Protein AF-A0A150GPR0-F1 (afdb_monomer_lite)

InterPro domains:
  IPR004294 Carotenoid oxygenase [PF03055] (39-113)
  IPR004294 Carotenoid oxygenase [PTHR10543] (49-114)

Structure (mmCIF, N/CA/C/O backbone):
data_AF-A0A150GPR0-F1
#
_entry.id   AF-A0A150GPR0-F1
#
loop_
_atom_site.group_PDB
_atom_site.id
_atom_site.type_symbol
_atom_site.label_atom_id
_atom_site.label_alt_id
_atom_site.label_comp_id
_atom_site.label_asym_id
_atom_site.label_entity_id
_atom_site.label_seq_id
_atom_site.pdbx_PDB_ins_code
_atom_site.Cartn_x
_atom_site.Cartn_y
_atom_site.Cartn_z
_atom_site.occupancy
_atom_site.B_iso_or_equiv
_atom_site.auth_seq_id
_atom_site.auth_comp_id
_atom_site.auth_asym_id
_atom_site.auth_atom_id
_atom_site.pdbx_PDB_model_num
ATOM 1 N N . MET A 1 1 ? 17.380 -24.059 -8.959 1.00 31.58 1 MET A N 1
ATOM 2 C CA . MET A 1 1 ? 18.123 -24.096 -10.236 1.00 31.58 1 MET A CA 1
ATOM 3 C C . MET A 1 1 ? 18.513 -22.654 -10.533 1.00 31.58 1 MET A C 1
ATOM 5 O O . MET A 1 1 ? 17.644 -21.879 -10.896 1.00 31.58 1 MET A O 1
ATOM 9 N N . SER A 1 2 ? 19.738 -22.245 -10.190 1.00 33.66 2 SER A N 1
ATOM 10 C CA . SER A 1 2 ? 20.184 -20.847 -10.297 1.00 33.66 2 SER A CA 1
ATOM 11 C C . SER A 1 2 ? 20.481 -20.503 -11.754 1.00 33.66 2 SER A C 1
ATOM 13 O O . SER A 1 2 ? 21.269 -21.196 -12.399 1.00 33.66 2 SER A O 1
ATOM 15 N N . LEU A 1 3 ? 19.843 -19.454 -12.274 1.00 37.53 3 LEU A N 1
ATOM 16 C CA . LEU A 1 3 ? 20.154 -18.920 -13.598 1.00 37.53 3 LEU A CA 1
ATOM 17 C C . LEU A 1 3 ? 21.608 -18.406 -13.619 1.00 37.53 3 LEU A C 1
ATOM 19 O O . LEU A 1 3 ? 22.074 -17.874 -12.608 1.00 37.53 3 LEU A O 1
ATOM 23 N N . PRO A 1 4 ? 22.344 -18.564 -14.732 1.00 45.50 4 PRO A N 1
ATOM 24 C CA . PRO A 1 4 ? 23.693 -18.027 -14.848 1.00 45.50 4 PRO A CA 1
ATOM 25 C C . PRO A 1 4 ? 23.650 -16.493 -14.813 1.00 45.50 4 PRO A C 1
ATOM 27 O O . PRO A 1 4 ? 22.921 -15.867 -15.582 1.00 45.50 4 PRO A O 1
ATOM 30 N N . THR A 1 5 ? 24.439 -15.880 -13.929 1.00 60.53 5 THR A N 1
ATOM 31 C CA . THR A 1 5 ? 24.616 -14.425 -13.885 1.00 60.53 5 THR A CA 1
ATOM 32 C C . THR A 1 5 ? 25.478 -13.977 -15.068 1.00 60.53 5 THR A C 1
ATOM 34 O O . THR A 1 5 ? 26.545 -14.533 -15.334 1.00 60.53 5 THR A O 1
ATOM 37 N N . LEU A 1 6 ? 25.003 -12.983 -15.823 1.00 61.31 6 LEU A N 1
ATOM 38 C CA . LEU A 1 6 ? 25.748 -12.412 -16.949 1.00 61.31 6 LEU A CA 1
ATOM 39 C C . LEU A 1 6 ? 27.077 -11.794 -16.464 1.00 61.31 6 LEU A C 1
ATOM 41 O O . LEU A 1 6 ? 27.114 -11.211 -15.377 1.00 61.31 6 LEU A O 1
ATOM 45 N N . PRO A 1 7 ? 28.162 -11.838 -17.266 1.00 73.25 7 PRO A N 1
ATOM 46 C CA . PRO A 1 7 ? 29.395 -11.125 -16.947 1.00 73.25 7 PRO A CA 1
ATOM 47 C C . PRO A 1 7 ? 29.123 -9.628 -16.753 1.00 73.25 7 PRO A C 1
ATOM 49 O O . PRO A 1 7 ? 28.462 -9.002 -17.585 1.00 73.25 7 PRO A O 1
ATOM 52 N N . ASN A 1 8 ? 29.681 -9.038 -15.692 1.00 75.00 8 ASN A N 1
ATOM 53 C CA . ASN A 1 8 ? 29.441 -7.643 -15.298 1.00 75.00 8 ASN A CA 1
ATOM 54 C C . ASN A 1 8 ? 29.633 -6.636 -16.458 1.00 75.00 8 ASN A C 1
ATOM 56 O O . ASN A 1 8 ? 28.892 -5.664 -16.570 1.00 75.00 8 ASN A O 1
ATOM 60 N N . ALA A 1 9 ? 30.590 -6.882 -17.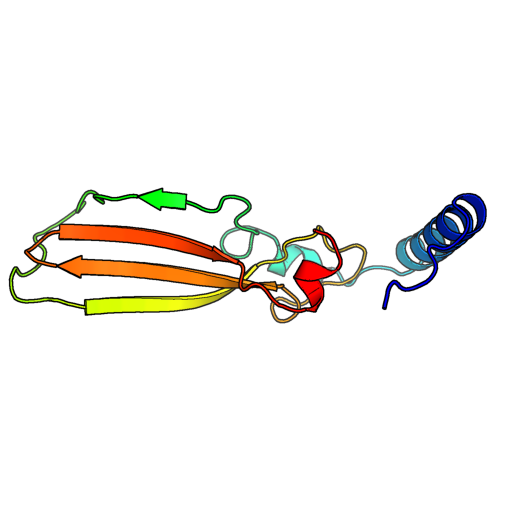360 1.00 78.00 9 ALA A N 1
ATOM 61 C CA . ALA A 1 9 ? 30.852 -6.025 -18.520 1.00 78.00 9 ALA A CA 1
ATOM 62 C C . ALA A 1 9 ? 29.730 -6.055 -19.580 1.00 78.00 9 ALA A C 1
ATOM 64 O O . ALA A 1 9 ? 29.412 -5.025 -20.169 1.00 78.00 9 ALA A O 1
ATOM 65 N N . LEU A 1 10 ? 29.105 -7.216 -19.805 1.00 84.44 10 LEU A N 1
ATOM 66 C CA . LEU A 1 10 ? 28.003 -7.356 -20.761 1.00 84.44 10 LEU A CA 1
ATOM 67 C C . LEU A 1 10 ? 26.714 -6.733 -20.212 1.00 84.44 10 LEU A C 1
ATOM 69 O O . LEU A 1 10 ? 26.000 -6.067 -20.955 1.00 84.44 10 LEU A O 1
ATOM 73 N N . SER A 1 11 ? 26.460 -6.884 -18.907 1.00 79.75 11 SER A N 1
ATOM 74 C CA . SER A 1 11 ? 25.352 -6.203 -18.222 1.00 79.75 11 SER A CA 1
ATOM 75 C C . SER A 1 11 ? 25.478 -4.679 -18.338 1.00 79.75 11 SER A C 1
ATOM 77 O O . SER A 1 11 ? 24.553 -4.014 -18.792 1.00 79.75 11 SER A O 1
ATOM 79 N N . GLN A 1 12 ? 26.663 -4.125 -18.054 1.00 80.38 12 GLN A N 1
ATOM 80 C CA . GLN A 1 12 ? 26.918 -2.685 -18.183 1.00 80.38 12 GLN A CA 1
ATOM 81 C C . GLN A 1 12 ? 26.737 -2.168 -19.619 1.00 80.38 12 GLN A C 1
ATOM 83 O O . GLN A 1 12 ? 26.154 -1.100 -19.809 1.00 80.38 12 GLN A O 1
ATOM 88 N N . LEU A 1 13 ? 27.191 -2.919 -20.631 1.00 88.19 13 LEU A N 1
ATOM 89 C CA . LEU A 1 13 ? 27.010 -2.551 -22.039 1.00 88.19 13 LEU A CA 1
ATOM 90 C C . LEU A 1 13 ? 25.529 -2.553 -22.447 1.00 88.19 13 LEU A C 1
ATOM 92 O O . LEU A 1 13 ? 25.081 -1.631 -23.129 1.00 88.19 13 LEU A O 1
ATOM 96 N N . LEU A 1 14 ? 24.770 -3.565 -22.016 1.00 86.69 14 LEU A N 1
ATOM 97 C CA . LEU A 1 14 ? 23.335 -3.668 -22.283 1.00 86.69 14 LEU A CA 1
ATOM 98 C C . LEU A 1 14 ? 22.552 -2.544 -21.600 1.00 86.69 14 LEU A C 1
ATOM 100 O O . LEU A 1 14 ? 21.737 -1.903 -22.261 1.00 86.69 14 LEU A O 1
ATOM 104 N N . THR A 1 15 ? 22.840 -2.248 -20.330 1.00 82.88 15 THR A N 1
ATOM 105 C CA . THR A 1 15 ? 22.225 -1.127 -19.601 1.00 82.88 15 THR A CA 1
ATOM 106 C C . THR A 1 15 ? 22.535 0.205 -20.278 1.00 82.88 15 THR A C 1
ATOM 108 O O . THR A 1 15 ? 21.627 0.988 -20.543 1.00 82.88 15 THR A O 1
ATOM 111 N N . TRP A 1 16 ? 23.796 0.447 -20.653 1.00 85.06 16 TRP A N 1
ATOM 112 C CA . TRP A 1 16 ? 24.181 1.657 -21.383 1.00 85.06 16 TRP A CA 1
ATOM 113 C C . TRP A 1 16 ? 23.434 1.798 -22.717 1.00 85.06 16 TRP A C 1
ATOM 115 O O . TRP A 1 16 ? 22.962 2.891 -23.050 1.00 85.06 16 TRP A O 1
ATOM 125 N N . PHE A 1 17 ? 23.329 0.710 -23.484 1.00 88.19 17 PHE A N 1
ATOM 126 C CA . PHE A 1 17 ? 22.652 0.701 -24.779 1.00 88.19 17 PHE A CA 1
ATOM 127 C C . PHE A 1 17 ? 21.153 0.971 -24.613 1.00 88.19 17 PHE A C 1
ATOM 129 O O . PHE A 1 17 ? 20.606 1.850 -25.283 1.00 88.19 17 PHE A O 1
ATOM 136 N N . TYR A 1 18 ? 20.515 0.277 -23.669 1.00 80.75 18 TYR A N 1
ATOM 137 C CA . TYR A 1 18 ? 19.105 0.443 -23.335 1.00 80.75 18 TYR A CA 1
ATOM 138 C C . TYR A 1 18 ? 18.791 1.877 -22.899 1.00 80.75 18 TYR A C 1
ATOM 140 O O . TYR A 1 18 ? 17.921 2.524 -23.483 1.00 80.75 18 TYR A O 1
ATOM 148 N N . ASP A 1 19 ? 19.558 2.422 -21.955 1.00 80.00 19 ASP A N 1
ATOM 149 C CA . ASP A 1 19 ? 19.374 3.789 -21.476 1.00 80.00 19 ASP A CA 1
ATOM 150 C C . ASP A 1 19 ? 19.597 4.825 -22.583 1.00 80.00 19 ASP A C 1
ATOM 152 O O . ASP A 1 19 ? 18.958 5.877 -22.604 1.00 80.00 19 ASP A O 1
ATOM 156 N N . SER A 1 20 ? 20.507 4.554 -23.521 1.00 81.25 20 SER A N 1
ATOM 157 C CA . SER A 1 20 ? 20.766 5.448 -24.652 1.00 81.25 20 SER A CA 1
ATOM 158 C C . SER A 1 20 ? 19.570 5.522 -25.601 1.00 81.25 20 SER A C 1
ATOM 160 O O . SER A 1 20 ? 19.196 6.619 -26.018 1.00 81.25 20 SER A O 1
ATOM 162 N N . ILE A 1 21 ? 18.919 4.388 -25.876 1.00 80.69 21 ILE A N 1
ATOM 163 C CA . ILE A 1 21 ? 17.689 4.336 -26.679 1.00 80.69 21 ILE A CA 1
ATOM 164 C C . ILE A 1 21 ? 16.505 4.943 -25.915 1.00 80.69 21 ILE A C 1
ATOM 166 O O . ILE A 1 21 ? 15.728 5.711 -26.491 1.00 80.69 21 ILE A O 1
ATOM 170 N N . ALA A 1 22 ? 16.380 4.659 -24.616 1.00 75.19 22 ALA A N 1
ATOM 171 C CA . ALA A 1 22 ? 15.329 5.221 -23.771 1.00 75.19 22 ALA A CA 1
ATOM 172 C C . ALA A 1 22 ? 15.425 6.754 -23.682 1.00 75.19 22 ALA A C 1
ATOM 174 O O . ALA A 1 22 ? 14.412 7.431 -23.820 1.00 75.19 22 ALA A O 1
ATOM 175 N N . ARG A 1 23 ? 16.638 7.318 -23.548 1.00 71.06 23 ARG A N 1
ATOM 176 C CA . ARG A 1 23 ? 16.876 8.777 -23.569 1.00 71.06 23 ARG A CA 1
ATOM 177 C C . ARG A 1 23 ? 16.571 9.423 -24.920 1.00 71.06 23 ARG A C 1
ATOM 179 O O . ARG A 1 23 ? 16.112 10.563 -24.953 1.00 71.06 23 ARG A O 1
ATOM 186 N N . ALA A 1 24 ? 16.867 8.736 -26.024 1.00 73.81 24 ALA A N 1
ATOM 187 C CA . ALA A 1 24 ? 16.585 9.231 -27.373 1.00 73.81 24 ALA A CA 1
ATOM 188 C C . ALA A 1 24 ? 15.079 9.220 -27.693 1.00 73.81 24 ALA A C 1
ATOM 190 O O . ALA A 1 24 ? 14.594 10.035 -28.482 1.00 73.81 24 ALA A O 1
ATOM 191 N N . SER A 1 25 ? 14.332 8.320 -27.053 1.00 65.94 25 SER A N 1
ATOM 192 C CA . SER A 1 25 ? 12.877 8.256 -27.131 1.00 65.94 25 SER A CA 1
ATOM 193 C C . SER A 1 25 ? 12.275 9.399 -26.310 1.00 65.94 25 SER A C 1
ATOM 195 O O . SER A 1 25 ? 12.533 9.516 -25.118 1.00 65.94 25 SER A O 1
ATOM 197 N N . ARG A 1 26 ? 11.461 10.273 -26.917 1.00 58.06 26 ARG A N 1
ATOM 198 C CA . ARG A 1 26 ? 10.748 11.314 -26.156 1.00 58.06 26 ARG A CA 1
ATOM 199 C C . ARG A 1 26 ? 9.682 10.644 -25.283 1.00 58.06 26 ARG A C 1
ATOM 201 O O . ARG A 1 26 ? 8.730 10.105 -25.852 1.00 58.06 26 ARG A O 1
ATOM 208 N N . PRO A 1 27 ? 9.774 10.680 -23.940 1.00 56.62 27 PRO A N 1
ATOM 209 C CA . PRO A 1 27 ? 8.676 10.198 -23.122 1.00 56.62 27 PRO A CA 1
ATOM 210 C C . PRO A 1 27 ? 7.451 11.072 -23.402 1.00 56.62 27 PRO A C 1
ATOM 212 O O . PRO A 1 27 ? 7.551 12.300 -23.482 1.00 56.62 27 PRO A O 1
ATOM 215 N N . SER A 1 28 ? 6.290 10.435 -23.561 1.00 54.88 28 SER A N 1
ATOM 216 C CA . SER A 1 28 ? 5.012 11.144 -23.516 1.00 54.88 28 SER A CA 1
ATOM 217 C C . SER A 1 28 ? 4.995 12.032 -22.271 1.00 54.88 28 SER A C 1
ATOM 219 O O . SER A 1 28 ? 5.290 11.569 -21.165 1.00 54.88 28 SER A O 1
ATOM 221 N N . MET A 1 29 ? 4.612 13.299 -22.431 1.00 51.44 29 MET A N 1
ATOM 222 C CA . MET A 1 29 ? 4.408 14.220 -21.309 1.00 51.44 29 MET A CA 1
ATOM 223 C C . MET A 1 29 ? 3.394 13.687 -20.277 1.00 51.44 29 MET A C 1
ATOM 225 O O . MET A 1 29 ? 3.374 14.183 -19.152 1.00 51.44 29 MET A O 1
ATOM 229 N N . SER A 1 30 ? 2.590 12.666 -20.617 1.00 56.34 30 SER A N 1
ATOM 230 C CA . SER A 1 30 ? 1.607 12.068 -19.704 1.00 56.34 30 SER A CA 1
ATOM 231 C C . SER A 1 30 ? 2.224 11.346 -18.504 1.00 56.34 30 SER A C 1
ATOM 233 O O . SER A 1 30 ? 1.583 11.284 -17.461 1.00 56.34 30 SER A O 1
ATOM 235 N N . GLY A 1 31 ? 3.471 10.863 -18.589 1.00 60.66 31 GLY A N 1
ATOM 236 C CA . GLY A 1 31 ? 4.104 10.133 -17.480 1.00 60.66 31 GLY A CA 1
ATOM 237 C C . GLY A 1 31 ? 4.286 10.975 -16.212 1.00 60.66 31 GLY A C 1
ATOM 238 O O . GLY A 1 31 ? 4.163 10.462 -15.106 1.00 60.66 31 GLY A O 1
ATOM 239 N N . LYS A 1 32 ? 4.496 12.293 -16.358 1.00 68.00 32 LYS A N 1
ATOM 240 C CA . LYS A 1 32 ? 4.591 13.218 -15.215 1.00 68.00 32 LYS A CA 1
ATOM 241 C C . LYS A 1 32 ? 3.257 13.386 -14.486 1.00 68.00 32 LYS A C 1
ATOM 243 O O . LYS A 1 32 ? 3.255 13.577 -13.275 1.00 68.00 32 LYS A O 1
ATOM 248 N N . ALA A 1 33 ? 2.135 13.309 -15.205 1.00 77.12 33 ALA A N 1
ATOM 249 C CA . ALA A 1 33 ? 0.813 13.463 -14.601 1.00 77.12 33 ALA A CA 1
ATOM 250 C C . ALA A 1 33 ? 0.504 12.316 -13.624 1.00 77.12 33 ALA A C 1
ATOM 252 O O . ALA A 1 33 ? -0.058 12.558 -12.562 1.00 77.12 33 ALA A O 1
ATOM 253 N N . TYR A 1 34 ? 0.943 11.094 -13.943 1.00 84.88 34 TYR A N 1
ATOM 254 C CA . TYR A 1 34 ? 0.680 9.883 -13.153 1.00 84.88 34 TYR A CA 1
ATOM 255 C C . TYR A 1 34 ? 1.710 9.586 -12.058 1.00 84.88 34 TYR A C 1
ATOM 257 O O . TYR A 1 34 ? 1.654 8.521 -11.459 1.00 84.88 34 TYR A O 1
ATOM 265 N N . LEU A 1 35 ? 2.658 10.493 -11.820 1.00 86.94 35 LEU A N 1
ATOM 266 C CA . LEU A 1 35 ? 3.712 10.354 -10.807 1.00 86.94 35 LEU A CA 1
ATOM 267 C C . LEU A 1 35 ? 3.815 11.614 -9.934 1.00 86.94 35 LEU A C 1
ATOM 269 O O . LEU A 1 35 ? 4.872 11.916 -9.387 1.00 86.94 35 LEU A O 1
ATOM 273 N N . SER A 1 36 ? 2.740 12.403 -9.855 1.00 88.69 36 SER A N 1
ATOM 274 C CA . SER A 1 36 ? 2.714 13.668 -9.116 1.00 88.69 36 SER A CA 1
ATOM 275 C C . SER A 1 36 ? 1.427 13.834 -8.310 1.00 88.69 36 SER A C 1
ATOM 277 O O . SER A 1 36 ? 0.400 13.220 -8.614 1.00 88.69 36 SER A O 1
ATOM 279 N N . GLY A 1 37 ? 1.478 14.675 -7.273 1.00 90.12 37 GLY A N 1
ATOM 280 C CA . GLY A 1 37 ? 0.336 14.915 -6.391 1.00 90.12 37 GLY A CA 1
ATOM 281 C C . GLY A 1 37 ? -0.156 13.619 -5.747 1.00 90.12 37 GLY A C 1
ATOM 282 O O . GLY A 1 37 ? 0.641 12.821 -5.271 1.00 90.12 37 GLY A O 1
ATOM 283 N N . ASN A 1 38 ? -1.466 13.378 -5.784 1.00 90.69 38 ASN A N 1
ATOM 284 C CA . ASN A 1 38 ? -2.072 12.161 -5.232 1.00 90.69 38 ASN A CA 1
ATOM 285 C C . ASN A 1 38 ? -1.731 10.872 -6.015 1.00 90.69 38 ASN A C 1
ATOM 287 O O . ASN A 1 38 ? -2.031 9.781 -5.545 1.00 90.69 38 ASN A O 1
ATOM 291 N N . PHE A 1 39 ? -1.144 10.986 -7.211 1.00 89.94 39 PHE A N 1
ATOM 292 C CA . PHE A 1 39 ? -0.624 9.848 -7.979 1.00 89.94 39 PHE A CA 1
ATOM 293 C C . PHE A 1 39 ? 0.880 9.641 -7.767 1.00 89.94 39 PHE A C 1
ATOM 295 O O . PHE A 1 39 ? 1.473 8.781 -8.412 1.00 89.94 39 PHE A O 1
ATOM 302 N N . ALA A 1 40 ? 1.520 10.453 -6.921 1.00 91.44 40 ALA A N 1
ATOM 303 C CA . ALA A 1 40 ? 2.913 10.233 -6.573 1.00 91.44 40 ALA A CA 1
ATOM 304 C C . ALA A 1 40 ? 3.074 8.886 -5.843 1.00 91.44 40 ALA A C 1
ATOM 306 O O . ALA A 1 40 ? 2.167 8.486 -5.106 1.00 91.44 40 ALA A O 1
ATOM 307 N N . PRO A 1 41 ? 4.207 8.193 -6.037 1.00 92.88 41 PRO A N 1
ATOM 308 C CA . PRO A 1 41 ? 4.476 6.942 -5.343 1.00 92.88 41 PRO A CA 1
ATOM 309 C C . PRO A 1 41 ? 4.533 7.126 -3.823 1.00 92.88 41 PRO A C 1
ATOM 311 O O . PRO A 1 41 ? 4.947 8.175 -3.327 1.00 92.88 41 PRO A O 1
ATOM 314 N N . VAL A 1 42 ? 4.129 6.088 -3.094 1.00 94.31 42 VAL A N 1
ATOM 315 C CA . VAL A 1 42 ? 4.327 5.961 -1.648 1.00 94.31 42 VAL A CA 1
ATOM 316 C C . VAL A 1 42 ? 5.508 5.025 -1.428 1.00 94.31 42 VAL A C 1
ATOM 318 O O . VAL A 1 42 ? 5.388 3.818 -1.634 1.00 94.31 42 VAL A O 1
ATOM 321 N N . ASP A 1 43 ? 6.644 5.582 -1.022 1.00 90.56 43 ASP A N 1
ATOM 322 C CA . ASP A 1 43 ? 7.889 4.818 -0.875 1.00 90.56 43 ASP A CA 1
ATOM 323 C C . ASP A 1 43 ? 7.927 3.992 0.426 1.00 90.56 43 ASP A C 1
ATOM 325 O O . ASP A 1 43 ? 8.622 2.983 0.516 1.00 90.56 43 ASP A O 1
ATOM 329 N N . GLU A 1 44 ? 7.167 4.407 1.443 1.00 93.69 44 GLU A N 1
ATOM 330 C CA . GLU A 1 44 ? 7.223 3.834 2.788 1.00 93.69 44 GLU A CA 1
ATOM 331 C C . GLU A 1 44 ? 6.161 2.750 3.005 1.00 93.69 44 GLU A C 1
ATOM 333 O O . GLU A 1 44 ? 4.968 2.960 2.776 1.00 93.69 44 GLU A O 1
ATOM 338 N N . GLU A 1 45 ? 6.580 1.596 3.524 1.00 95.88 45 GLU A N 1
ATOM 339 C CA . GLU A 1 45 ? 5.686 0.590 4.095 1.00 95.88 45 GLU A CA 1
ATOM 340 C C . GLU A 1 45 ? 5.503 0.846 5.596 1.00 95.88 45 GLU A C 1
ATOM 342 O O . GLU A 1 45 ? 6.404 0.617 6.401 1.00 95.88 45 GLU A O 1
ATOM 347 N N . LEU A 1 46 ? 4.310 1.277 5.992 1.00 96.69 46 LEU A N 1
ATOM 348 C CA . LEU A 1 46 ? 3.993 1.696 7.353 1.00 96.69 46 LEU A CA 1
ATOM 349 C C . LEU A 1 46 ? 3.103 0.680 8.069 1.00 96.69 46 LEU A C 1
ATOM 351 O O . LEU A 1 46 ? 2.369 -0.101 7.453 1.00 96.69 46 LEU A O 1
ATOM 355 N N . PHE A 1 47 ? 3.193 0.670 9.392 1.00 97.38 47 PHE A N 1
ATOM 356 C CA . PHE A 1 47 ? 2.257 -0.012 10.277 1.00 97.38 47 PHE A CA 1
ATOM 357 C C . PHE A 1 47 ? 1.992 0.906 11.465 1.00 97.38 47 PHE A C 1
ATOM 359 O O . PHE A 1 47 ? 2.891 1.146 12.263 1.00 97.38 47 PHE A O 1
ATOM 366 N N . GLU A 1 48 ? 0.762 1.397 11.559 1.00 97.62 48 GLU A N 1
ATOM 367 C CA . GLU A 1 48 ? 0.293 2.273 12.626 1.00 97.62 48 GLU A CA 1
ATOM 368 C C . GLU A 1 48 ? -0.794 1.548 13.413 1.00 97.62 48 GLU A C 1
ATOM 370 O O . GLU A 1 48 ? -1.853 1.209 12.874 1.00 97.62 48 GLU A O 1
ATOM 375 N N . GLU A 1 49 ? -0.518 1.271 14.685 1.00 95.56 49 GLU A N 1
ATOM 376 C CA . GLU A 1 49 ? -1.393 0.454 15.530 1.00 95.56 49 GLU A CA 1
ATOM 377 C C . GLU A 1 49 ? -2.656 1.205 15.969 1.00 95.56 49 GLU A C 1
ATOM 379 O O . GLU A 1 49 ? -3.721 0.598 16.081 1.00 95.56 49 GLU A O 1
ATOM 384 N N . GLU A 1 50 ? -2.562 2.522 16.165 1.00 95.31 50 GLU A N 1
ATOM 385 C CA . GLU A 1 50 ? -3.676 3.357 16.606 1.00 95.31 50 GLU A CA 1
ATOM 386 C C . GLU A 1 50 ? -3.687 4.688 15.848 1.00 95.31 50 GLU A C 1
ATOM 388 O O . GLU A 1 50 ? -2.832 5.549 16.037 1.00 95.31 50 GLU A O 1
ATOM 393 N N . LEU A 1 51 ? -4.672 4.844 14.966 1.00 97.44 51 LEU A N 1
ATOM 394 C CA . LEU A 1 51 ? -4.924 6.082 14.243 1.00 97.44 51 LEU A CA 1
ATOM 395 C C . LEU A 1 51 ? -5.802 7.022 15.067 1.00 97.44 51 LEU A C 1
ATOM 397 O O . LEU A 1 51 ? -6.811 6.610 15.644 1.00 97.44 51 LEU A O 1
ATOM 401 N N . GLN A 1 52 ? -5.463 8.308 15.038 1.00 96.50 52 GLN A N 1
ATOM 402 C CA . GLN A 1 52 ? -6.285 9.357 15.623 1.00 96.50 52 GLN A CA 1
ATOM 403 C C . GLN A 1 52 ? -7.536 9.604 14.767 1.00 96.50 52 GLN A C 1
ATOM 405 O O . GLN A 1 52 ? -7.458 9.828 13.558 1.00 96.50 52 GLN A O 1
ATOM 410 N N . VAL A 1 53 ? -8.706 9.586 15.408 1.00 95.62 53 VAL A N 1
ATOM 411 C CA . VAL A 1 53 ? -9.963 10.010 14.785 1.00 95.62 53 VAL A CA 1
ATOM 412 C C . VAL A 1 53 ? -10.049 11.530 14.884 1.00 95.62 53 VAL A C 1
ATOM 414 O O . VAL A 1 53 ? -10.215 12.075 15.969 1.00 95.62 53 VAL A O 1
ATOM 417 N N . GLU A 1 54 ? -9.924 12.217 13.749 1.00 96.50 54 GLU A N 1
ATOM 418 C CA . GLU A 1 54 ? -9.937 13.687 13.709 1.00 96.50 54 GLU A CA 1
ATOM 419 C C . GLU A 1 54 ? -11.306 14.287 14.068 1.00 96.50 54 GLU A C 1
ATOM 421 O O . GLU A 1 54 ? -11.373 15.348 14.680 1.00 96.50 54 GLU A O 1
ATOM 426 N N . ASN A 1 55 ? -12.410 13.633 13.683 1.00 96.50 55 ASN A N 1
ATOM 427 C CA . ASN A 1 55 ? -13.769 14.126 13.924 1.00 96.50 55 ASN A CA 1
ATOM 428 C C . ASN A 1 55 ? -14.750 12.979 14.194 1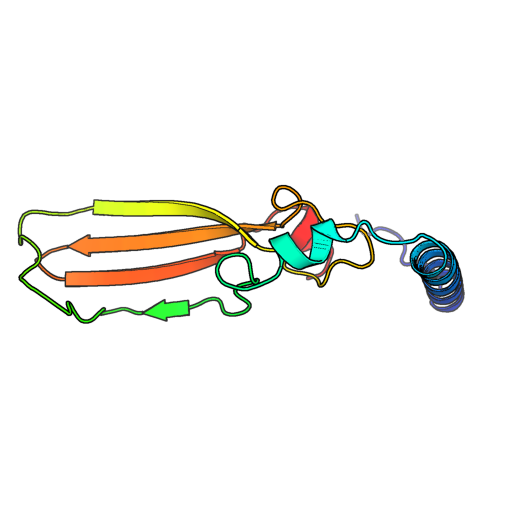.00 96.50 55 ASN A C 1
ATOM 430 O O . ASN A 1 55 ? -14.782 11.999 13.449 1.00 96.50 55 ASN A O 1
ATOM 434 N N . GLY A 1 56 ? -15.620 13.163 15.190 1.00 96.31 56 GLY A N 1
ATOM 435 C CA . GLY A 1 56 ? -16.641 12.183 15.562 1.00 96.31 56 GLY A CA 1
ATOM 436 C C . GLY A 1 56 ? -16.068 10.970 16.295 1.00 96.31 56 GLY A C 1
ATOM 437 O O . GLY A 1 56 ? -15.002 11.043 16.899 1.00 96.31 56 GLY A O 1
ATOM 438 N N . GLU A 1 57 ? -16.801 9.858 16.249 1.00 96.56 57 GLU A N 1
ATOM 439 C CA . GLU A 1 57 ? -16.469 8.626 16.967 1.00 96.56 57 GLU A CA 1
ATOM 440 C C . GLU A 1 57 ? -16.693 7.409 16.064 1.00 96.56 57 GLU A C 1
ATOM 442 O O . GLU A 1 57 ? -17.651 7.356 15.286 1.00 96.56 57 GLU A O 1
ATOM 447 N N . LEU A 1 58 ? -15.802 6.419 16.161 1.00 96.44 58 LEU A N 1
ATOM 448 C CA . LEU A 1 58 ? -15.969 5.142 15.473 1.00 96.44 58 LEU A CA 1
ATOM 449 C C . LEU A 1 58 ? -16.950 4.265 16.265 1.00 96.44 58 LEU A C 1
ATOM 451 O O . LEU A 1 58 ? -16.719 4.034 17.452 1.00 96.44 58 LEU A O 1
ATOM 455 N N . PRO A 1 59 ? -18.012 3.722 15.640 1.00 96.88 59 PRO A N 1
ATOM 456 C CA . PRO A 1 59 ? -18.949 2.850 16.341 1.00 96.88 59 PRO A CA 1
ATOM 457 C C . PRO A 1 59 ? -18.252 1.604 16.901 1.00 96.88 59 PRO A C 1
ATOM 459 O O . PRO A 1 59 ? -17.579 0.887 16.161 1.00 96.88 59 PRO A O 1
ATOM 462 N N . GLU A 1 60 ? -18.467 1.289 18.181 1.00 96.19 60 GLU A N 1
ATOM 463 C CA . GLU A 1 60 ? -17.836 0.124 18.826 1.00 96.19 60 GLU A CA 1
ATOM 464 C C . GLU A 1 60 ? -18.189 -1.207 18.146 1.00 96.19 60 GLU A C 1
ATOM 466 O O . GLU A 1 60 ? -17.362 -2.117 18.096 1.00 96.19 60 GLU A O 1
ATOM 471 N N . GLY A 1 61 ? -19.399 -1.302 17.583 1.00 96.44 61 GLY A N 1
ATOM 472 C CA . GLY A 1 61 ? -19.887 -2.485 16.870 1.00 96.44 61 GLY A CA 1
ATOM 473 C C . GLY A 1 61 ? -19.380 -2.634 15.431 1.00 96.44 61 GLY A C 1
ATOM 474 O O . GLY A 1 61 ? -19.694 -3.635 14.790 1.00 96.44 61 GLY A O 1
ATOM 475 N N . LEU A 1 62 ? -18.633 -1.660 14.895 1.00 96.31 62 LEU A N 1
ATOM 476 C CA . LEU A 1 62 ? -18.035 -1.763 13.565 1.00 96.31 62 LEU A CA 1
ATOM 477 C C . LEU A 1 62 ? -16.703 -2.514 13.657 1.00 96.31 62 LEU A C 1
ATOM 479 O O . LEU A 1 62 ? -15.693 -1.972 14.106 1.00 96.31 62 LEU A O 1
ATOM 483 N N . GLU A 1 63 ? -16.705 -3.762 13.197 1.00 97.88 63 GLU A N 1
ATOM 484 C CA . GLU A 1 63 ? -15.521 -4.617 13.177 1.00 97.88 63 GLU A CA 1
ATOM 485 C C . GLU A 1 63 ? -15.261 -5.151 11.768 1.00 97.88 63 GLU A C 1
ATOM 487 O O . GLU A 1 63 ? -16.136 -5.733 11.127 1.00 97.88 63 GLU A O 1
ATOM 492 N N . GLY A 1 64 ? -14.044 -4.945 11.270 1.00 98.00 64 GLY A N 1
ATOM 493 C CA . GLY A 1 64 ? -13.661 -5.401 9.941 1.00 98.00 64 GLY A CA 1
ATOM 494 C C . GLY A 1 64 ? -12.368 -4.778 9.440 1.00 98.00 64 GLY A C 1
ATOM 495 O O . GLY A 1 64 ? -11.673 -4.055 10.155 1.00 98.00 64 GLY A O 1
ATOM 496 N N . VAL A 1 65 ? -12.038 -5.076 8.186 1.00 98.31 65 VAL A N 1
ATOM 497 C CA . VAL A 1 65 ? -10.877 -4.501 7.504 1.00 98.31 65 VAL A CA 1
ATOM 498 C C . VAL A 1 65 ? -11.319 -3.962 6.155 1.00 98.31 65 VAL A C 1
ATOM 500 O O . VAL A 1 65 ? -11.848 -4.700 5.327 1.00 98.31 65 VAL A O 1
ATOM 503 N N . TYR A 1 66 ? -11.079 -2.676 5.930 1.00 98.06 66 TYR A N 1
ATOM 504 C CA . TYR A 1 66 ? -11.176 -2.073 4.613 1.00 98.06 66 TYR A CA 1
ATOM 505 C C . TYR A 1 66 ? -9.825 -2.205 3.918 1.00 98.06 66 TYR A C 1
ATOM 507 O O . TYR A 1 66 ? -8.825 -1.689 4.412 1.00 98.06 66 TYR A O 1
ATOM 515 N N . VAL A 1 67 ? -9.797 -2.899 2.783 1.00 98.19 67 VAL A N 1
ATOM 516 C CA . VAL A 1 67 ? -8.581 -3.110 1.993 1.00 98.19 67 VAL A CA 1
ATOM 517 C C . VAL A 1 67 ? -8.780 -2.526 0.604 1.00 98.19 67 VAL A C 1
ATOM 519 O O . VAL A 1 67 ? -9.786 -2.792 -0.052 1.00 98.19 67 VAL A O 1
ATOM 522 N N . ARG A 1 68 ? -7.794 -1.761 0.136 1.00 97.25 68 ARG A N 1
ATOM 523 C CA . ARG A 1 68 ? -7.735 -1.232 -1.227 1.00 97.25 68 ARG A CA 1
ATOM 524 C C . ARG A 1 68 ? -6.393 -1.582 -1.852 1.00 97.25 68 ARG A C 1
ATOM 526 O O . ARG A 1 68 ? -5.358 -1.459 -1.204 1.00 97.25 68 ARG A O 1
ATOM 533 N N . THR A 1 69 ? -6.416 -1.954 -3.125 1.00 95.50 69 THR A N 1
ATOM 534 C CA . THR A 1 69 ? -5.210 -2.067 -3.949 1.00 95.50 69 THR A CA 1
ATOM 535 C C . THR A 1 69 ? -5.077 -0.865 -4.874 1.00 95.50 69 THR A C 1
ATOM 537 O O . THR A 1 69 ? -6.080 -0.268 -5.277 1.00 95.50 69 THR A O 1
ATOM 540 N N 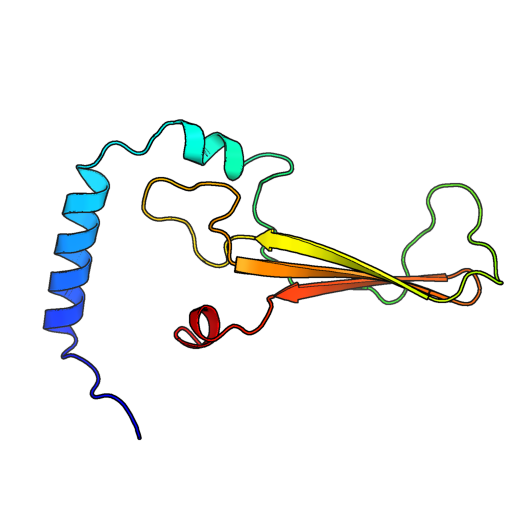. GLY A 1 70 ? -3.843 -0.506 -5.201 1.00 93.50 70 GLY A N 1
ATOM 541 C CA . GLY A 1 70 ? -3.547 0.487 -6.215 1.00 93.50 70 GLY A CA 1
ATOM 542 C C . GLY A 1 70 ? -2.162 0.274 -6.821 1.00 93.50 70 GLY A C 1
ATOM 543 O O . GLY A 1 70 ? -1.326 -0.412 -6.224 1.00 93.50 70 GLY A O 1
ATOM 544 N N . PRO A 1 71 ? -1.932 0.850 -8.006 1.00 94.00 71 PRO A N 1
ATOM 545 C CA . PRO A 1 71 ? -0.619 0.879 -8.620 1.00 94.00 71 PRO A CA 1
ATOM 546 C C . PRO A 1 71 ? 0.286 1.857 -7.865 1.00 94.00 71 PRO A C 1
ATOM 548 O O . PRO A 1 71 ? -0.056 3.024 -7.679 1.00 94.00 71 PRO A O 1
ATOM 551 N N . ASN A 1 72 ? 1.446 1.371 -7.454 1.00 94.69 72 ASN A N 1
ATOM 552 C CA . ASN A 1 72 ? 2.495 2.117 -6.784 1.00 94.69 72 ASN A CA 1
ATOM 553 C C . ASN A 1 72 ? 3.838 1.643 -7.361 1.00 94.69 72 ASN A C 1
ATOM 555 O O . ASN A 1 72 ? 4.242 0.513 -7.096 1.00 94.69 72 ASN A O 1
ATOM 559 N N . PRO A 1 73 ? 4.512 2.425 -8.216 1.00 92.19 73 PRO A N 1
ATOM 560 C CA . PRO A 1 73 ? 5.736 1.965 -8.857 1.00 92.19 73 PRO A CA 1
ATOM 561 C C . PRO A 1 73 ? 6.849 1.849 -7.812 1.00 92.19 73 PRO A C 1
ATOM 563 O O . PRO A 1 73 ? 7.248 2.849 -7.224 1.00 92.19 73 PRO A O 1
ATOM 566 N N . PHE A 1 74 ? 7.364 0.637 -7.605 1.00 90.06 74 PHE A N 1
ATOM 567 C CA . PHE A 1 74 ? 8.461 0.392 -6.665 1.00 90.06 74 PHE A CA 1
ATOM 568 C C . PHE A 1 74 ? 9.788 0.945 -7.204 1.00 90.06 74 PHE A C 1
ATOM 570 O O . PHE A 1 74 ? 10.634 1.438 -6.463 1.00 90.06 74 PHE A O 1
ATOM 577 N N . PHE A 1 75 ? 9.961 0.904 -8.528 1.00 86.56 75 PHE A N 1
ATOM 578 C CA . PHE A 1 75 ? 11.118 1.471 -9.213 1.00 86.56 75 PHE A CA 1
ATOM 579 C C . PHE A 1 75 ? 10.739 2.728 -9.976 1.00 86.56 75 PHE A C 1
ATOM 581 O O . PHE A 1 75 ? 9.700 2.790 -10.636 1.00 86.56 75 PHE A O 1
ATOM 588 N N . LYS A 1 76 ? 11.648 3.706 -9.977 1.00 83.81 76 LYS A N 1
ATOM 589 C CA . LYS A 1 76 ? 11.497 4.908 -10.792 1.00 83.81 76 LYS A CA 1
ATOM 590 C C . LYS A 1 76 ? 11.376 4.525 -12.279 1.00 83.81 76 LYS A C 1
ATOM 592 O O . LYS A 1 76 ? 12.310 3.927 -12.819 1.00 83.81 76 LYS A O 1
ATOM 597 N N . PRO A 1 77 ? 10.284 4.899 -12.970 1.00 82.62 77 PRO A N 1
ATOM 598 C CA . PRO A 1 77 ? 10.121 4.582 -14.385 1.00 82.62 77 PRO A CA 1
ATOM 599 C C . PRO A 1 77 ? 11.215 5.227 -15.250 1.00 82.62 77 PRO A C 1
ATOM 601 O O . PRO A 1 77 ? 11.527 6.409 -15.096 1.00 82.62 77 PRO A O 1
ATOM 604 N N . VAL A 1 78 ? 11.793 4.449 -16.173 1.00 75.25 78 VAL A N 1
ATOM 605 C CA . VAL A 1 78 ? 12.902 4.878 -17.056 1.00 75.25 78 VAL A CA 1
ATOM 606 C C . VAL A 1 78 ? 12.395 5.569 -18.335 1.00 75.25 78 VAL A C 1
ATOM 608 O O . VAL A 1 78 ? 13.108 6.370 -18.935 1.00 75.25 78 VAL A O 1
ATOM 611 N N . ALA A 1 79 ? 11.152 5.295 -18.743 1.00 73.12 79 ALA A N 1
ATOM 612 C CA . ALA A 1 79 ? 10.515 5.845 -19.942 1.00 73.12 79 ALA A CA 1
ATOM 613 C C . ALA A 1 79 ? 9.053 6.252 -19.655 1.00 73.12 79 ALA A C 1
ATOM 615 O O . ALA A 1 79 ? 8.708 6.568 -18.517 1.00 73.12 79 ALA A O 1
ATOM 616 N N . GLY A 1 80 ? 8.196 6.296 -20.682 1.00 75.88 80 GLY A N 1
ATOM 617 C CA . GLY A 1 80 ? 6.770 6.592 -20.513 1.00 75.88 80 GLY A CA 1
ATOM 618 C C . GLY A 1 80 ? 6.120 5.686 -19.461 1.00 75.88 80 GLY A C 1
ATOM 619 O O . GLY A 1 80 ? 6.387 4.489 -19.435 1.00 75.88 80 GLY A O 1
ATOM 620 N N . TYR A 1 81 ? 5.288 6.276 -18.604 1.00 84.00 81 TYR A N 1
ATOM 621 C CA . TYR A 1 81 ? 4.603 5.584 -17.515 1.00 84.00 81 TYR A CA 1
ATOM 622 C C . TYR A 1 81 ? 3.104 5.847 -17.607 1.00 84.00 81 TYR A C 1
ATOM 624 O O . TYR A 1 81 ? 2.684 7.004 -17.719 1.00 84.00 81 TYR A O 1
ATOM 632 N N . HIS A 1 82 ? 2.307 4.786 -17.564 1.00 85.88 82 HIS A N 1
ATOM 633 C CA . HIS A 1 82 ? 0.871 4.866 -17.366 1.00 85.88 82 HIS A CA 1
ATOM 634 C C . HIS A 1 82 ? 0.547 4.448 -15.932 1.00 85.88 82 HIS A C 1
ATOM 636 O O . HIS A 1 82 ? 1.182 3.560 -15.373 1.00 85.88 82 HIS A O 1
AT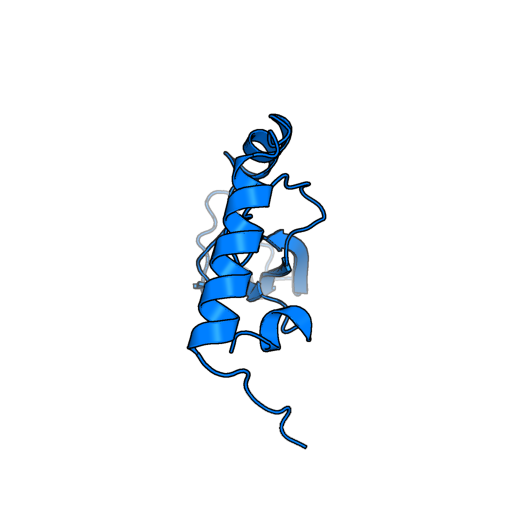OM 642 N N . TRP A 1 83 ? -0.470 5.055 -15.324 1.00 82.81 83 TRP A N 1
ATOM 643 C CA . TRP A 1 83 ? -0.839 4.744 -13.939 1.00 82.81 83 TRP A CA 1
ATOM 644 C C . TRP A 1 83 ? -1.162 3.263 -13.679 1.00 82.81 83 TRP A C 1
ATOM 646 O O . TRP A 1 83 ? -1.078 2.855 -12.538 1.00 82.81 83 TRP A O 1
ATOM 656 N N . PHE A 1 84 ? -1.482 2.442 -14.687 1.00 88.12 84 PHE A N 1
ATOM 657 C CA . PHE A 1 84 ? -1.739 1.004 -14.505 1.00 88.12 84 PHE A CA 1
ATOM 658 C C . PHE A 1 84 ? -0.474 0.138 -14.515 1.00 88.12 84 PHE A C 1
ATOM 660 O O . PHE A 1 84 ? -0.571 -1.055 -14.249 1.00 88.12 84 PHE A O 1
ATOM 667 N N . ASP A 1 85 ? 0.691 0.720 -14.801 1.00 88.94 85 ASP A N 1
ATOM 668 C CA . ASP A 1 85 ? 1.947 -0.024 -14.939 1.00 88.94 85 ASP A CA 1
ATOM 669 C C . ASP A 1 85 ? 2.683 -0.210 -13.600 1.00 88.94 85 ASP A C 1
ATOM 671 O O . ASP A 1 85 ? 3.691 -0.916 -13.544 1.00 88.94 85 ASP A O 1
ATOM 675 N N . GLY A 1 86 ? 2.225 0.453 -12.533 1.00 90.06 86 GLY A N 1
ATOM 676 C CA . GLY A 1 86 ? 2.848 0.399 -11.210 1.00 90.06 86 GLY A CA 1
ATOM 677 C C . GLY A 1 86 ? 2.692 -0.955 -10.521 1.00 90.06 86 GLY A C 1
ATOM 678 O O . GLY A 1 86 ? 1.732 -1.689 -10.762 1.00 90.06 86 GLY A O 1
ATOM 679 N N . ASP A 1 87 ? 3.620 -1.268 -9.618 1.00 94.38 87 ASP A N 1
ATOM 680 C CA . ASP A 1 87 ? 3.560 -2.478 -8.803 1.00 94.38 87 ASP A CA 1
ATOM 681 C C . ASP A 1 87 ? 2.373 -2.412 -7.825 1.00 94.38 87 ASP A C 1
ATOM 683 O O . ASP A 1 87 ? 1.922 -1.345 -7.414 1.00 94.38 87 ASP A O 1
ATOM 687 N N . GLY A 1 88 ? 1.804 -3.560 -7.466 1.00 95.31 88 GLY A N 1
ATOM 688 C CA . GLY A 1 88 ? 0.645 -3.577 -6.576 1.00 95.31 88 GLY A CA 1
ATOM 689 C C . GLY A 1 88 ? 1.039 -3.228 -5.143 1.00 95.31 88 GLY A C 1
ATOM 690 O O . GLY A 1 88 ? 1.856 -3.931 -4.552 1.00 95.31 88 GLY A O 1
ATOM 691 N N . MET A 1 89 ? 0.401 -2.220 -4.547 1.00 97.38 89 MET A N 1
ATOM 692 C CA . MET A 1 89 ? 0.444 -1.976 -3.103 1.00 97.38 89 MET A CA 1
ATOM 693 C C . MET A 1 89 ? -0.957 -2.119 -2.504 1.00 97.38 89 MET A C 1
ATOM 695 O O . MET A 1 89 ? -1.953 -1.642 -3.057 1.00 97.38 89 MET A O 1
ATOM 699 N N . LEU A 1 90 ? -1.038 -2.819 -1.375 1.00 98.00 90 LEU A N 1
ATOM 700 C CA . LEU A 1 90 ? -2.240 -2.915 -0.558 1.00 98.00 90 LEU A CA 1
ATOM 701 C C . LEU A 1 90 ? -2.188 -1.868 0.546 1.00 98.00 90 LEU A C 1
ATOM 703 O O . LEU A 1 90 ? -1.159 -1.708 1.192 1.00 98.00 90 LEU A O 1
ATOM 707 N N . HIS A 1 91 ? -3.322 -1.225 0.791 1.00 98.25 91 HIS A N 1
ATOM 708 C CA . HIS A 1 91 ? -3.574 -0.377 1.948 1.00 98.25 91 HIS A CA 1
ATOM 709 C C . HIS A 1 91 ? -4.729 -0.983 2.733 1.00 98.25 91 HIS A C 1
ATOM 711 O O . HIS A 1 91 ? -5.774 -1.285 2.149 1.00 98.25 91 HIS A O 1
ATOM 717 N N . ALA A 1 92 ? -4.554 -1.148 4.037 1.00 98.44 92 ALA A N 1
ATOM 718 C CA . ALA A 1 92 ? -5.555 -1.715 4.918 1.00 98.44 92 ALA A CA 1
ATOM 719 C C . ALA A 1 92 ? -5.811 -0.788 6.104 1.00 98.44 92 ALA A C 1
ATOM 721 O O . ALA A 1 92 ? -4.876 -0.336 6.760 1.00 98.44 92 ALA A O 1
ATOM 722 N N . VAL A 1 93 ? -7.088 -0.545 6.391 1.00 98.44 93 VAL A N 1
ATOM 723 C CA . VAL A 1 93 ? -7.549 0.077 7.632 1.00 98.44 93 VAL A CA 1
ATOM 724 C C . VAL A 1 93 ? -8.383 -0.951 8.374 1.00 98.44 93 VAL A C 1
ATOM 726 O O . VAL A 1 93 ? -9.408 -1.411 7.866 1.00 98.44 93 VAL A O 1
ATOM 729 N N . ARG A 1 94 ? -7.944 -1.335 9.568 1.00 98.25 94 ARG A N 1
ATOM 730 C CA . ARG A 1 94 ? -8.684 -2.248 10.437 1.00 98.25 94 ARG A CA 1
ATOM 731 C C . ARG A 1 94 ? -9.448 -1.444 11.470 1.00 98.25 94 ARG A C 1
ATOM 733 O O . ARG A 1 94 ? -8.864 -0.603 12.138 1.00 98.25 94 ARG A O 1
ATOM 740 N N . LEU A 1 95 ? -10.733 -1.743 11.609 1.00 98.12 95 LEU A N 1
ATOM 741 C CA . LEU A 1 95 ? -11.636 -1.129 12.575 1.00 98.12 95 LEU A CA 1
ATOM 742 C C . LEU A 1 95 ? -12.058 -2.193 13.583 1.00 98.12 95 LEU A C 1
ATOM 744 O O . LEU A 1 95 ? -12.439 -3.297 13.181 1.00 98.12 95 LEU A O 1
ATOM 748 N N . ARG A 1 96 ? -11.942 -1.894 14.878 1.00 97.62 96 ARG A N 1
ATOM 749 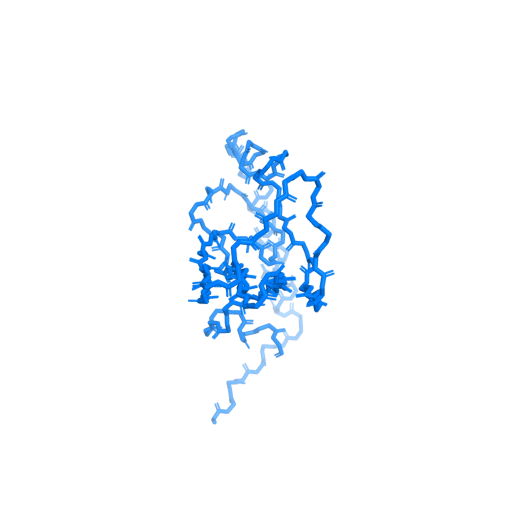C CA . ARG A 1 96 ? -12.377 -2.795 15.951 1.00 97.62 96 ARG A CA 1
ATOM 750 C C . ARG A 1 96 ? -12.521 -2.051 17.270 1.00 97.62 96 ARG A C 1
ATOM 752 O O . ARG A 1 96 ? -11.573 -1.402 17.701 1.00 97.62 96 ARG A O 1
ATOM 759 N N . GLY A 1 97 ? -13.667 -2.209 17.936 1.00 96.12 97 GLY A N 1
ATOM 760 C CA . GLY A 1 97 ? -13.886 -1.683 19.288 1.00 96.12 97 GLY A CA 1
ATOM 761 C C . GLY A 1 97 ? -13.659 -0.174 19.387 1.00 96.12 97 GLY A C 1
ATOM 762 O O . GLY A 1 97 ? -12.951 0.277 20.280 1.00 96.12 97 GLY A O 1
ATOM 763 N N . GLY A 1 98 ? -14.170 0.586 18.413 1.00 96.75 98 GLY A N 1
ATOM 764 C CA . GLY A 1 98 ? -14.024 2.044 18.369 1.00 96.75 98 GLY A CA 1
ATOM 765 C C . GLY A 1 98 ? -12.624 2.552 17.995 1.00 96.75 98 GLY A C 1
ATOM 766 O O . GLY A 1 98 ? -12.392 3.755 18.026 1.00 96.75 98 GLY A O 1
ATOM 767 N N . LYS A 1 99 ? -11.690 1.667 17.617 1.00 97.19 99 LYS A N 1
ATOM 768 C CA . LYS A 1 99 ? -10.325 2.022 17.199 1.00 97.19 99 LYS A CA 1
ATOM 769 C C . LYS A 1 99 ? -10.065 1.705 15.731 1.00 97.19 99 LYS A C 1
ATOM 771 O O . LYS A 1 99 ? -10.698 0.812 15.161 1.00 97.19 99 LYS A O 1
ATOM 776 N N . ALA A 1 100 ? -9.088 2.402 15.154 1.00 98.12 100 ALA A N 1
ATOM 777 C CA . ALA A 1 100 ? -8.587 2.172 13.806 1.00 98.12 100 ALA A CA 1
ATOM 778 C C . ALA A 1 100 ? -7.072 1.929 13.811 1.00 98.12 100 ALA A C 1
ATOM 780 O O . ALA A 1 100 ? -6.348 2.618 14.519 1.00 98.12 100 ALA A O 1
ATOM 781 N N . SER A 1 101 ? -6.597 0.999 12.987 1.00 98.31 101 SER A N 1
ATOM 782 C CA . SER A 1 101 ? -5.171 0.789 12.704 1.00 98.31 101 SER A CA 1
ATOM 783 C C . SER A 1 101 ? -4.941 0.791 11.192 1.00 98.31 101 SER A C 1
ATOM 785 O O . SER A 1 101 ? -5.849 0.436 10.434 1.00 98.31 101 SER A O 1
ATOM 787 N N . TYR A 1 102 ? -3.741 1.144 10.736 1.00 98.50 102 TYR A N 1
ATOM 788 C CA . TYR A 1 102 ? -3.395 1.198 9.314 1.00 98.50 102 TYR A CA 1
ATOM 789 C C . TYR A 1 102 ? -2.129 0.419 8.991 1.00 98.50 102 TYR A C 1
ATOM 791 O O . TYR A 1 102 ? -1.171 0.397 9.758 1.00 98.50 102 TYR A O 1
ATOM 799 N N . CYS A 1 103 ? -2.103 -0.191 7.813 1.00 98.38 103 CYS A N 1
ATOM 800 C CA . CYS A 1 103 ? -0.860 -0.643 7.216 1.00 98.38 103 CYS A CA 1
ATOM 801 C C . CYS A 1 103 ? -0.911 -0.591 5.694 1.00 98.38 103 CYS A C 1
ATOM 803 O O . CYS A 1 103 ? -1.979 -0.663 5.080 1.00 98.38 103 CYS A O 1
ATOM 805 N N . ASN A 1 104 ? 0.263 -0.520 5.077 1.00 98.25 104 ASN A N 1
ATOM 806 C CA . ASN A 1 104 ? 0.420 -0.728 3.646 1.00 98.25 104 ASN A CA 1
ATOM 807 C C . ASN A 1 104 ? 1.611 -1.622 3.336 1.00 98.25 104 ASN A C 1
ATOM 809 O O . ASN A 1 104 ? 2.650 -1.526 3.981 1.00 98.25 104 ASN A O 1
ATOM 813 N N . ARG A 1 105 ? 1.457 -2.499 2.346 1.00 97.38 105 ARG A N 1
ATOM 814 C CA . ARG A 1 105 ? 2.521 -3.402 1.899 1.00 97.38 105 ARG A CA 1
ATOM 815 C C . ARG A 1 105 ? 2.483 -3.595 0.392 1.00 97.38 105 ARG A C 1
ATOM 817 O O . ARG A 1 105 ? 1.400 -3.713 -0.189 1.00 97.38 105 ARG A O 1
ATOM 824 N N . PHE A 1 106 ? 3.652 -3.666 -0.230 1.00 96.31 106 PHE A N 1
ATOM 825 C CA . PHE A 1 106 ? 3.795 -4.129 -1.599 1.00 96.31 106 PHE A CA 1
ATOM 826 C C . PHE A 1 106 ? 3.399 -5.601 -1.697 1.00 96.31 106 PHE A C 1
ATOM 828 O O . PHE A 1 106 ? 3.711 -6.437 -0.844 1.00 96.31 106 PHE A O 1
ATOM 835 N N . VAL A 1 107 ? 2.694 -5.932 -2.772 1.00 95.81 107 VAL A N 1
ATOM 836 C CA . VAL A 1 107 ? 2.400 -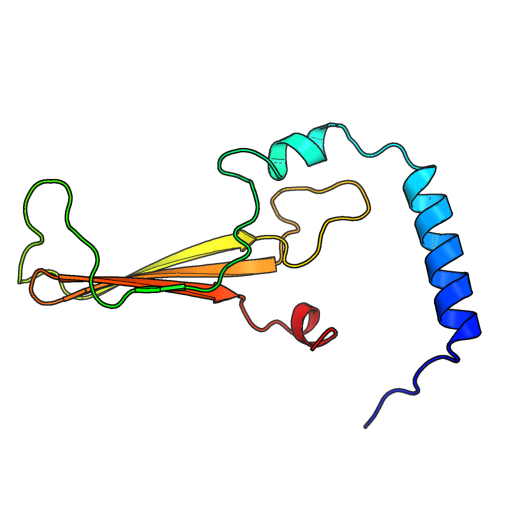7.315 -3.115 1.00 95.81 107 VAL A CA 1
ATOM 837 C C . VAL A 1 107 ? 3.695 -7.951 -3.605 1.00 95.81 107 VAL A C 1
ATOM 839 O O . VAL A 1 107 ? 4.301 -7.492 -4.574 1.00 95.81 107 VAL A O 1
ATOM 842 N N . LYS A 1 108 ? 4.099 -9.044 -2.956 1.00 94.25 108 LYS A N 1
ATOM 843 C CA . LYS A 1 108 ? 5.279 -9.833 -3.329 1.00 94.25 108 LYS A CA 1
ATOM 844 C C . LYS A 1 108 ? 5.016 -10.622 -4.610 1.00 94.25 108 LYS A C 1
ATOM 846 O O . LYS A 1 108 ? 4.697 -11.806 -4.574 1.00 94.25 108 LYS A O 1
ATOM 851 N N . THR A 1 109 ? 5.067 -9.930 -5.740 1.00 94.06 109 THR A N 1
ATOM 852 C CA . THR A 1 109 ? 4.940 -10.536 -7.067 1.00 94.06 109 THR A CA 1
ATOM 853 C C . THR A 1 109 ? 6.282 -11.100 -7.531 1.00 94.06 109 THR A C 1
ATOM 855 O O . THR A 1 109 ? 7.336 -10.607 -7.139 1.00 94.06 109 THR A O 1
ATOM 858 N N . GLU A 1 110 ? 6.253 -12.075 -8.443 1.00 93.44 110 GLU A N 1
ATOM 859 C CA . GLU A 1 110 ? 7.465 -12.616 -9.086 1.00 93.44 110 GLU A CA 1
ATOM 860 C C . GLU A 1 110 ? 8.287 -11.544 -9.816 1.00 93.44 110 GLU A C 1
ATOM 862 O O . GLU A 1 110 ? 9.495 -11.681 -9.982 1.00 93.44 110 GLU A O 1
ATOM 867 N N . ARG A 1 111 ? 7.641 -10.464 -10.276 1.00 90.25 111 ARG A N 1
ATOM 868 C CA . ARG A 1 111 ? 8.326 -9.307 -10.864 1.00 90.25 111 ARG A CA 1
ATOM 869 C C . ARG A 1 111 ? 9.170 -8.585 -9.817 1.00 90.25 111 ARG A C 1
ATOM 871 O O . ARG A 1 111 ? 10.317 -8.260 -10.098 1.00 90.25 111 ARG A O 1
ATOM 878 N N . LEU A 1 112 ? 8.602 -8.329 -8.641 1.00 87.69 112 LEU A N 1
ATOM 879 C CA . LEU A 1 112 ? 9.286 -7.599 -7.578 1.00 87.69 112 LEU A CA 1
ATOM 880 C C . LEU A 1 112 ? 10.401 -8.448 -6.947 1.00 87.69 112 LEU A C 1
ATOM 882 O O . LEU A 1 112 ? 11.497 -7.952 -6.715 1.00 87.69 112 LEU A O 1
ATOM 886 N N . ALA A 1 113 ? 10.157 -9.752 -6.791 1.00 87.31 113 ALA A N 1
ATOM 887 C CA . ALA A 1 113 ? 11.115 -10.713 -6.243 1.00 87.31 113 ALA A CA 1
ATOM 888 C C . ALA A 1 113 ? 12.377 -10.922 -7.103 1.00 87.31 113 ALA A C 1
ATOM 890 O O . ALA A 1 113 ? 13.346 -11.501 -6.629 1.00 87.31 113 ALA A O 1
ATOM 891 N N . GLN A 1 114 ? 12.396 -10.469 -8.362 1.00 80.19 114 GLN A N 1
ATOM 892 C CA . GLN A 1 114 ? 13.600 -10.517 -9.207 1.00 80.19 114 GLN A CA 1
ATOM 893 C C . GLN A 1 114 ? 14.693 -9.534 -8.769 1.00 80.19 114 GLN A C 1
ATOM 895 O O . GLN A 1 114 ? 15.789 -9.567 -9.332 1.00 80.19 114 GLN A O 1
ATOM 900 N N . VAL A 1 115 ? 14.387 -8.637 -7.829 1.00 67.81 115 VAL A N 1
ATOM 901 C CA . VAL A 1 115 ? 15.273 -7.543 -7.413 1.00 67.81 115 VAL A CA 1
ATOM 902 C C . VAL A 1 115 ? 15.644 -7.619 -5.921 1.00 67.81 115 VAL A C 1
ATOM 904 O O . VAL A 1 115 ? 16.526 -6.873 -5.500 1.00 67.81 115 VAL A O 1
ATOM 907 N N . ASP A 1 116 ? 15.018 -8.528 -5.161 1.00 50.06 116 ASP A N 1
ATOM 908 C CA . ASP A 1 116 ? 15.381 -8.875 -3.772 1.00 50.06 116 ASP A CA 1
ATOM 909 C C . ASP A 1 116 ? 16.612 -9.803 -3.700 1.00 50.06 116 ASP A C 1
ATOM 911 O O . ASP A 1 116 ? 16.776 -10.675 -4.590 1.00 50.06 116 ASP A O 1
#

Sequence (116 aa):
MSLPTLPNALSQLLTWFYDSIARASRPSMSGKAYLSGNFAPVDEELFEEELQVENGELPEGLEGVYVRTGPNPFFKPVAGYHWFDGDGMLHAVRLRGGKASYCNRFVKTERLAQVD

Radius of gyration: 20.09 Å; chains: 1; bounding box: 51×39×47 Å

Foldseek 3Di:
DDDDDDDPVVVVVVVVVVLVVQVVDDADPCQVVCCDDPNNADQDWDKFAFDDDPDDWDDQPDFDKDKDKFFHANDDDSGHDDRRVHFIKMWMWTDHRRTIIITMDTDPDPVVVVPD

pLDDT: mean 85.6, std 15.15, range [31.58, 98.5]

Organism: Gonium pectorale (NCBI:txid33097)

Secondary structure (DSSP, 8-state):
-PPPPPPHHHHHHHHHHHHHHHHHS---THHHHTTSGGGS------EESS---SSS---TT--EEEEEEEEE-SS--SS---GGGSEEEEEEEEEETTEEEEEEEE---TTGGG--